Protein AF-A0A483CVW8-F1 (afdb_monomer_lite)

Sequence (101 aa):
MAVIQRFGIVSVARINAAISLVIGLVLSVLWILFTGVTGVARGIDGGAIGSAAMHGAGGLVVIIFVTIVYAVVGFIAGALVALLYNVAAGWFGGIEMDLAD

Organism: NCBI:txid2052832

Secondary structure (DSSP, 8-state):
-EEE----HHHHHHHHHHHHHHHHHHHHHHHHHHHHHHHHH-----THHHHHHHSTHHHHHHHHHHHHHHHHHHHHHHHHHHHHHHHHHHHHT-EEEPPP-

Foldseek 3Di:
DDFDLADDLQVQLQVQLVVQLVVLLVVLVVVLVVLVVVCVVDVDDDPPLSVLCPPVVSSVVSSVVSSNVSSNVSSVVRSVVRVVSNVVCVPPPGDDDDDDD

Radius of gyration: 19.61 Å; chains: 1; bounding box: 43×30×50 Å

pLDDT: mean 82.21, std 16.51, range [45.12, 97.81]

Structure (mmCIF, N/CA/C/O backbone):
data_AF-A0A483CVW8-F1
#
_entry.id   AF-A0A483CVW8-F1
#
loop_
_atom_site.group_PDB
_atom_site.id
_atom_site.type_symbol
_atom_site.label_atom_id
_atom_site.label_alt_id
_atom_site.label_comp_id
_atom_site.label_asym_id
_atom_site.label_entity_id
_atom_site.label_seq_id
_atom_site.pdbx_PDB_ins_code
_atom_site.Cartn_x
_atom_site.Cartn_y
_atom_site.Cartn_z
_atom_site.occupancy
_atom_site.B_iso_or_equiv
_atom_site.auth_seq_id
_atom_site.auth_comp_id
_atom_site.auth_asym_id
_atom_site.auth_atom_id
_atom_site.pdbx_PDB_model_num
ATOM 1 N N . MET A 1 1 ? -3.426 4.102 27.676 1.00 71.19 1 MET A N 1
ATOM 2 C CA . MET A 1 1 ? -4.096 3.019 26.920 1.00 71.19 1 MET A CA 1
ATOM 3 C C . MET A 1 1 ? -5.465 3.444 26.404 1.00 71.19 1 MET A C 1
ATOM 5 O O . MET A 1 1 ? -6.387 3.662 27.184 1.00 71.19 1 MET A O 1
ATOM 9 N N . ALA A 1 2 ? -5.590 3.578 25.088 1.00 83.81 2 ALA A N 1
ATOM 10 C CA . ALA A 1 2 ? -6.845 3.804 24.379 1.00 83.81 2 ALA A CA 1
ATOM 11 C C . ALA A 1 2 ? -7.206 2.547 23.570 1.00 83.81 2 ALA A C 1
ATOM 13 O O . ALA A 1 2 ? -6.334 1.947 22.948 1.00 83.81 2 ALA A O 1
ATOM 14 N N . VAL A 1 3 ? -8.480 2.147 23.547 1.00 87.19 3 VAL A N 1
ATOM 15 C CA . VAL A 1 3 ? -8.944 0.992 22.756 1.00 87.19 3 VAL A CA 1
ATOM 16 C C . VAL A 1 3 ? -9.447 1.474 21.402 1.00 87.19 3 VAL A C 1
ATOM 18 O O . VAL A 1 3 ? -10.406 2.246 21.326 1.00 87.19 3 VAL A O 1
ATOM 21 N N . ILE A 1 4 ? -8.845 0.994 20.315 1.00 88.88 4 ILE A N 1
ATOM 22 C CA . ILE A 1 4 ? -9.286 1.340 18.963 1.00 88.88 4 ILE A CA 1
ATOM 23 C C . ILE A 1 4 ? -10.279 0.296 18.475 1.00 88.88 4 ILE A C 1
ATOM 25 O O . ILE A 1 4 ? -9.918 -0.827 18.136 1.00 88.88 4 ILE A O 1
ATOM 29 N N . GLN A 1 5 ? -11.549 0.684 18.397 1.00 88.69 5 GLN A N 1
ATOM 30 C CA . GLN A 1 5 ? -12.617 -0.189 17.898 1.00 88.69 5 GLN A CA 1
ATOM 31 C C . GLN A 1 5 ? -12.841 -0.068 16.391 1.00 88.69 5 GLN A C 1
ATOM 33 O O . GLN A 1 5 ? -13.398 -0.974 15.776 1.00 88.69 5 GLN A O 1
ATOM 38 N N . ARG A 1 6 ? -12.441 1.055 15.781 1.00 87.19 6 ARG A N 1
ATOM 39 C CA . ARG A 1 6 ? -12.615 1.281 14.345 1.00 87.19 6 ARG A CA 1
ATOM 40 C C . ARG A 1 6 ? -11.438 2.031 13.748 1.00 87.19 6 ARG A C 1
ATOM 42 O O . ARG A 1 6 ? -11.060 3.091 14.237 1.00 87.19 6 ARG A O 1
ATOM 49 N N . PHE A 1 7 ? -10.941 1.524 12.630 1.00 91.69 7 PHE A N 1
ATOM 50 C CA . PHE A 1 7 ? -10.028 2.238 11.755 1.00 91.69 7 PHE A CA 1
ATOM 51 C C . PHE A 1 7 ? -10.774 2.890 10.592 1.00 91.69 7 PHE A C 1
ATOM 53 O O . PHE A 1 7 ? -11.707 2.326 10.006 1.00 91.69 7 PHE A O 1
ATOM 60 N N . GLY A 1 8 ? -10.317 4.084 10.211 1.00 92.31 8 GLY A N 1
ATOM 61 C CA . GLY A 1 8 ? -10.713 4.710 8.957 1.00 92.31 8 GLY A CA 1
ATOM 62 C C . GLY A 1 8 ? -10.143 3.921 7.781 1.00 92.31 8 GLY A C 1
ATOM 63 O O . GLY A 1 8 ? -8.935 3.927 7.563 1.00 92.31 8 GLY A O 1
ATOM 64 N N . ILE A 1 9 ? -11.013 3.281 6.997 1.00 94.75 9 ILE A N 1
ATOM 65 C CA . ILE A 1 9 ? -10.629 2.384 5.890 1.00 94.75 9 ILE A CA 1
ATOM 66 C C . ILE A 1 9 ? -9.678 3.082 4.913 1.00 94.75 9 ILE A C 1
ATOM 68 O O . ILE A 1 9 ? -8.623 2.556 4.577 1.00 94.75 9 ILE A O 1
ATOM 72 N N . VAL A 1 10 ? -10.016 4.310 4.510 1.00 93.88 10 VAL A N 1
ATOM 73 C CA . VAL A 1 10 ? -9.203 5.106 3.577 1.00 93.88 10 VAL A CA 1
ATOM 74 C C . VAL A 1 10 ? -7.868 5.526 4.200 1.00 93.88 10 VAL A C 1
ATOM 76 O O . VAL A 1 10 ? -6.870 5.611 3.491 1.00 93.88 10 VAL A O 1
ATOM 79 N N . SER A 1 11 ? -7.825 5.773 5.512 1.00 94.81 11 SER A N 1
ATOM 80 C CA . SER A 1 11 ? -6.588 6.141 6.213 1.00 94.81 11 SER A CA 1
ATOM 81 C C . SER A 1 11 ? -5.594 4.977 6.204 1.00 94.81 11 SER A C 1
ATOM 83 O O . SER A 1 11 ? -4.468 5.141 5.733 1.00 94.81 11 SER A O 1
ATOM 85 N N . VAL A 1 12 ? -6.046 3.780 6.594 1.00 95.31 12 VAL A N 1
ATOM 86 C CA . VAL A 1 12 ? -5.223 2.559 6.560 1.00 95.31 12 VAL A CA 1
ATOM 87 C C . VAL A 1 12 ? -4.811 2.217 5.129 1.00 95.31 12 VAL A C 1
ATOM 89 O O . VAL A 1 12 ? -3.643 1.928 4.881 1.00 95.31 12 VAL A O 1
ATOM 92 N N . ALA A 1 13 ? -5.734 2.313 4.169 1.00 96.12 13 ALA A N 1
ATOM 93 C CA . ALA A 1 13 ? -5.449 2.046 2.763 1.00 96.12 13 ALA A CA 1
ATOM 94 C C . ALA A 1 13 ? -4.353 2.963 2.200 1.00 96.12 13 ALA A C 1
ATOM 96 O O . ALA A 1 13 ? -3.449 2.485 1.521 1.00 96.12 13 ALA A O 1
ATOM 97 N N . ARG A 1 14 ? -4.381 4.269 2.510 1.00 96.12 14 ARG A N 1
ATOM 98 C CA . ARG A 1 14 ? -3.349 5.226 2.067 1.00 96.12 14 ARG A CA 1
ATOM 99 C C . ARG A 1 14 ? -1.979 4.920 2.662 1.00 96.12 14 ARG A C 1
ATOM 101 O O . ARG A 1 14 ? -0.996 4.935 1.927 1.00 96.12 14 ARG A O 1
ATOM 108 N N . ILE A 1 15 ? -1.916 4.625 3.962 1.00 96.88 15 ILE A N 1
ATOM 109 C CA . ILE A 1 15 ? -0.656 4.253 4.621 1.00 96.88 15 ILE A CA 1
ATOM 110 C C . ILE A 1 15 ? -0.112 2.961 4.008 1.00 96.88 15 ILE A C 1
ATOM 112 O O . ILE A 1 15 ? 1.050 2.913 3.608 1.00 96.88 15 ILE A O 1
ATOM 116 N N . ASN A 1 16 ? -0.955 1.938 3.852 1.00 96.19 16 ASN A N 1
ATOM 117 C CA . ASN A 1 16 ? -0.519 0.664 3.291 1.00 96.19 16 ASN A CA 1
ATOM 118 C C . ASN A 1 16 ? -0.102 0.785 1.818 1.00 96.19 16 ASN A C 1
ATOM 120 O O . ASN A 1 16 ? 0.853 0.137 1.400 1.00 96.19 16 ASN A O 1
ATOM 124 N N . ALA A 1 17 ? -0.766 1.643 1.038 1.00 95.88 17 ALA A N 1
ATOM 125 C CA . ALA A 1 17 ? -0.364 1.962 -0.329 1.00 95.88 17 ALA A CA 1
ATOM 126 C C . ALA A 1 17 ? 1.015 2.626 -0.378 1.00 95.88 17 ALA A C 1
ATOM 128 O O . ALA A 1 17 ? 1.840 2.239 -1.200 1.00 95.88 17 ALA A O 1
ATOM 129 N N . ALA A 1 18 ? 1.289 3.584 0.514 1.00 96.75 18 ALA A N 1
ATOM 130 C CA . ALA A 1 18 ? 2.586 4.254 0.591 1.00 96.75 18 ALA A CA 1
ATOM 131 C C . ALA A 1 18 ? 3.708 3.277 0.976 1.00 96.75 18 ALA A C 1
ATOM 133 O O . ALA A 1 18 ? 4.752 3.251 0.326 1.00 96.75 18 ALA A O 1
ATOM 134 N N . ILE A 1 19 ? 3.471 2.420 1.974 1.00 96.62 19 ILE A N 1
ATOM 135 C CA . ILE A 1 19 ? 4.414 1.361 2.365 1.00 96.62 19 ILE A CA 1
ATOM 136 C C . ILE A 1 19 ? 4.645 0.399 1.191 1.00 96.62 19 ILE A C 1
ATOM 138 O O . ILE A 1 19 ? 5.787 0.118 0.828 1.00 96.62 19 ILE A O 1
ATOM 142 N N . SER A 1 20 ? 3.568 -0.064 0.554 1.00 95.19 20 SER A N 1
ATOM 143 C CA . SER A 1 20 ? 3.642 -1.011 -0.565 1.00 95.19 20 SER A CA 1
ATOM 144 C C . SER A 1 20 ? 4.301 -0.411 -1.803 1.00 95.19 20 SER A C 1
ATOM 146 O O . SER A 1 20 ? 4.952 -1.139 -2.543 1.00 95.19 20 SER A O 1
ATOM 148 N N . LEU A 1 21 ? 4.190 0.902 -2.018 1.00 96.31 21 LEU A N 1
ATOM 149 C CA . LEU A 1 21 ? 4.898 1.623 -3.075 1.00 96.31 21 LEU A CA 1
ATOM 150 C C . LEU A 1 21 ? 6.410 1.575 -2.849 1.00 96.31 21 LEU A C 1
ATOM 152 O O . LEU A 1 21 ? 7.156 1.247 -3.768 1.00 96.31 21 LEU A O 1
ATOM 156 N N . VAL A 1 22 ? 6.866 1.858 -1.625 1.00 96.81 22 VAL A N 1
ATOM 157 C CA . VAL A 1 22 ? 8.295 1.789 -1.280 1.00 96.81 22 VAL A CA 1
ATOM 158 C C . VAL A 1 22 ? 8.807 0.357 -1.421 1.00 96.81 22 VAL A C 1
ATOM 160 O O . VAL A 1 22 ? 9.847 0.137 -2.038 1.00 96.81 22 VAL A O 1
ATOM 163 N N . ILE A 1 23 ? 8.052 -0.626 -0.922 1.00 93.38 23 ILE A N 1
ATOM 164 C CA . ILE A 1 23 ? 8.391 -2.046 -1.078 1.00 93.38 23 ILE A CA 1
ATOM 165 C C . ILE A 1 23 ? 8.445 -2.428 -2.562 1.00 93.38 23 ILE A C 1
ATOM 167 O O . ILE A 1 23 ? 9.417 -3.037 -2.998 1.00 93.38 23 ILE A O 1
ATOM 171 N N . GLY A 1 24 ? 7.441 -2.043 -3.351 1.00 91.19 24 GLY A N 1
ATOM 172 C CA . GLY A 1 24 ? 7.371 -2.318 -4.785 1.00 91.19 24 GLY A CA 1
ATOM 173 C C . GLY A 1 24 ? 8.558 -1.735 -5.549 1.00 91.19 24 GLY A C 1
ATOM 174 O O . GLY A 1 24 ? 9.133 -2.424 -6.392 1.00 91.19 24 GLY A O 1
ATOM 175 N N . LEU A 1 25 ? 8.987 -0.517 -5.203 1.00 93.81 25 LEU A N 1
ATOM 176 C CA . LEU A 1 25 ? 10.178 0.106 -5.778 1.00 93.81 25 LEU A CA 1
ATOM 177 C C . LEU A 1 25 ? 11.444 -0.683 -5.433 1.00 93.81 25 LEU A C 1
ATOM 179 O O . LEU A 1 25 ? 12.215 -1.028 -6.329 1.00 93.81 25 LEU A O 1
ATOM 183 N N . VAL A 1 26 ? 11.641 -1.008 -4.152 1.00 93.56 26 VAL A N 1
ATOM 184 C CA . VAL A 1 26 ? 12.806 -1.777 -3.685 1.00 93.56 26 VAL A CA 1
ATOM 185 C C . VAL A 1 26 ? 12.863 -3.139 -4.377 1.00 93.56 26 VAL A C 1
ATOM 187 O O . VAL A 1 26 ? 13.902 -3.501 -4.927 1.00 93.56 26 VAL A O 1
ATOM 190 N N . LEU A 1 27 ? 11.748 -3.872 -4.414 1.00 88.38 27 LEU A N 1
ATOM 191 C CA . LEU A 1 27 ? 11.671 -5.182 -5.061 1.00 88.38 27 LEU A CA 1
ATOM 192 C C . LEU A 1 27 ? 11.927 -5.100 -6.569 1.00 88.38 27 LEU A C 1
ATOM 194 O O . LEU A 1 27 ? 12.653 -5.937 -7.100 1.00 88.38 27 LEU A O 1
ATOM 198 N N . SER A 1 28 ? 11.388 -4.089 -7.252 1.00 86.50 28 SER A N 1
ATOM 199 C CA . SER A 1 28 ? 11.587 -3.905 -8.697 1.00 86.50 28 SER A CA 1
ATOM 200 C C . SER A 1 28 ? 13.047 -3.600 -9.039 1.00 86.50 28 SER A C 1
ATOM 202 O O . SER A 1 28 ? 13.593 -4.159 -9.991 1.00 86.50 28 SER A O 1
ATOM 204 N N . VAL A 1 29 ? 13.700 -2.746 -8.244 1.00 88.25 29 VAL A N 1
ATOM 205 C CA . VAL A 1 29 ? 15.124 -2.424 -8.412 1.00 88.25 29 VAL A CA 1
ATOM 206 C C . VAL A 1 29 ? 15.986 -3.654 -8.143 1.00 88.25 29 VAL A C 1
ATOM 208 O O . VAL A 1 29 ? 16.835 -3.990 -8.967 1.00 88.25 29 VAL A O 1
ATOM 211 N N . LEU A 1 30 ? 15.747 -4.364 -7.036 1.00 86.88 30 LEU A N 1
ATOM 212 C CA . LEU A 1 30 ? 16.473 -5.595 -6.721 1.00 86.88 30 LEU A CA 1
ATOM 213 C C . LEU A 1 30 ? 16.298 -6.640 -7.823 1.00 86.88 30 LEU A C 1
ATOM 215 O O . LEU A 1 30 ? 17.283 -7.235 -8.255 1.00 86.88 30 LEU A O 1
ATOM 219 N N . TRP A 1 31 ? 15.074 -6.832 -8.317 1.00 80.44 31 TRP A N 1
ATOM 220 C CA . TRP A 1 31 ? 14.792 -7.780 -9.388 1.00 80.44 31 TRP A CA 1
ATOM 221 C C . TRP A 1 31 ? 15.614 -7.475 -10.642 1.00 80.44 31 TRP A C 1
ATOM 223 O O . TRP A 1 31 ? 16.308 -8.368 -11.119 1.00 80.44 31 TRP A O 1
ATOM 233 N N . ILE A 1 32 ? 15.644 -6.219 -11.107 1.00 79.25 32 ILE A N 1
ATOM 234 C CA . ILE A 1 32 ? 16.458 -5.824 -12.270 1.00 79.25 32 ILE A CA 1
ATOM 235 C C . ILE A 1 32 ? 17.954 -6.017 -12.025 1.00 79.25 32 ILE A C 1
ATOM 237 O O . ILE A 1 32 ? 18.662 -6.465 -12.926 1.00 79.25 32 ILE A O 1
ATOM 241 N N . LEU A 1 33 ? 18.450 -5.713 -10.824 1.00 79.75 33 LEU A N 1
ATOM 242 C CA . LEU A 1 33 ? 19.856 -5.943 -10.484 1.00 79.75 33 LEU A CA 1
ATOM 243 C C . LEU A 1 33 ? 20.205 -7.437 -10.562 1.00 79.75 33 LEU A C 1
ATOM 245 O O . LEU A 1 33 ? 21.212 -7.804 -11.167 1.00 79.75 33 LEU A O 1
ATOM 249 N N . PHE A 1 34 ? 19.353 -8.313 -10.026 1.00 75.19 34 PHE A N 1
ATOM 250 C CA . PHE A 1 34 ? 19.575 -9.760 -10.076 1.00 75.19 34 PHE A CA 1
ATOM 251 C C . PHE A 1 34 ? 19.402 -10.342 -11.484 1.00 75.19 34 PHE A C 1
ATOM 253 O O . PHE A 1 34 ? 20.216 -11.173 -11.896 1.00 75.19 34 PHE A O 1
ATOM 260 N N . THR A 1 35 ? 18.396 -9.918 -12.252 1.00 70.69 35 THR A N 1
ATOM 261 C CA . THR A 1 35 ? 18.203 -10.387 -13.635 1.00 70.69 35 THR A CA 1
ATOM 262 C C . THR A 1 35 ? 19.250 -9.825 -14.589 1.00 70.69 35 THR A C 1
ATOM 264 O O . THR A 1 35 ? 19.657 -10.519 -15.512 1.00 70.69 35 THR A O 1
ATOM 267 N N . GLY A 1 36 ? 19.740 -8.606 -14.359 1.00 65.31 36 GLY A N 1
ATOM 268 C CA . GLY A 1 36 ? 20.844 -8.019 -15.120 1.00 65.31 36 GLY A CA 1
ATOM 269 C C . GLY A 1 36 ? 22.158 -8.773 -14.912 1.00 65.31 36 GLY A C 1
ATOM 2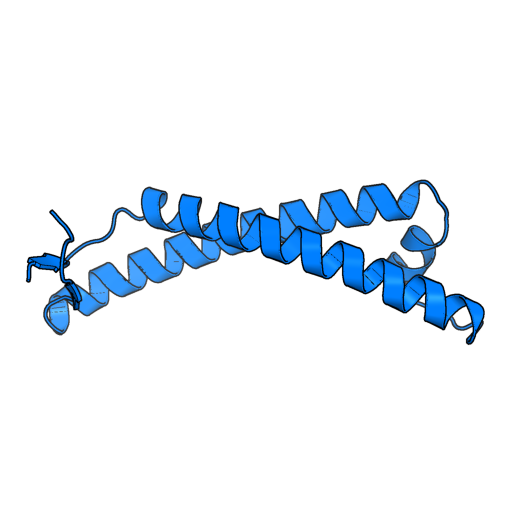70 O O . GLY A 1 36 ? 22.877 -9.032 -15.871 1.00 65.31 36 GLY A O 1
ATOM 271 N N . VAL A 1 37 ? 22.445 -9.206 -13.680 1.00 59.06 37 VAL A N 1
ATOM 272 C CA . VAL A 1 37 ? 23.649 -9.998 -13.363 1.00 59.06 37 VAL A CA 1
ATOM 273 C C . VAL A 1 37 ? 23.526 -11.450 -13.849 1.00 59.06 37 VAL A C 1
ATOM 275 O O . VAL A 1 37 ? 24.491 -12.017 -14.357 1.00 59.06 37 VAL A O 1
ATOM 278 N N . THR A 1 38 ? 22.345 -12.065 -13.740 1.00 56.06 38 THR A N 1
ATOM 279 C CA . THR A 1 38 ? 22.129 -13.469 -14.147 1.00 5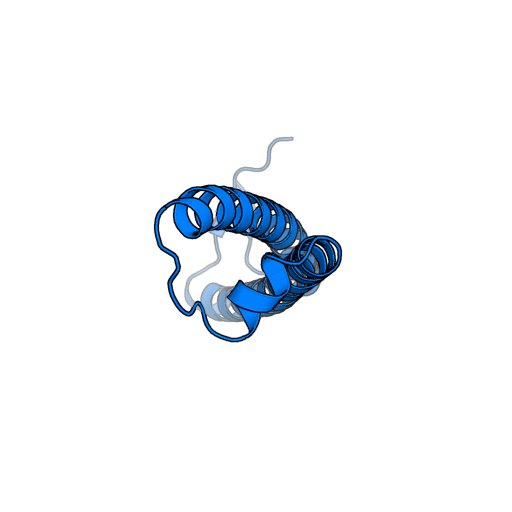6.06 38 THR A CA 1
ATOM 280 C C . THR A 1 38 ? 21.876 -13.646 -15.645 1.00 56.06 38 THR A C 1
ATOM 282 O O . THR A 1 38 ? 22.322 -14.645 -16.207 1.00 56.06 38 THR A O 1
ATOM 285 N N . GLY A 1 39 ? 21.254 -12.673 -16.318 1.00 54.44 39 GLY A N 1
ATOM 286 C CA . GLY A 1 39 ? 21.035 -12.668 -17.771 1.00 54.44 39 GLY A CA 1
ATOM 287 C C . GLY A 1 39 ? 22.324 -12.524 -18.587 1.00 54.44 39 GLY A C 1
ATOM 288 O O . GLY A 1 39 ? 22.394 -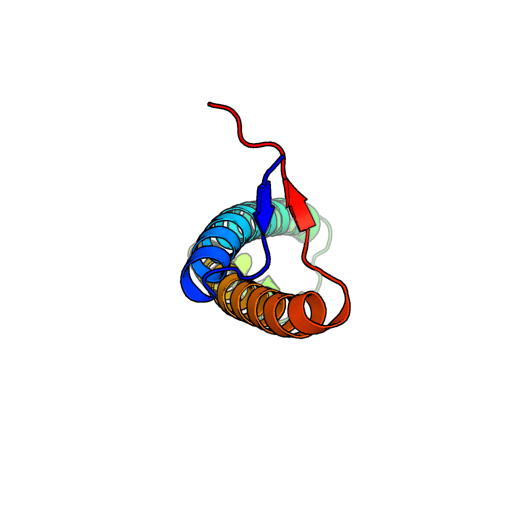13.006 -19.712 1.00 54.44 39 GLY A O 1
ATOM 289 N N . VAL A 1 40 ? 23.383 -11.953 -18.001 1.00 50.28 40 VAL A N 1
ATOM 290 C CA . VAL A 1 40 ? 24.741 -11.967 -18.583 1.00 50.28 40 VAL A CA 1
ATOM 291 C C . VAL A 1 40 ? 25.398 -13.352 -18.452 1.00 50.28 40 VAL A C 1
ATOM 293 O O . VAL A 1 40 ? 26.208 -13.733 -19.292 1.00 50.28 40 VAL A O 1
ATOM 296 N N . ALA A 1 41 ? 25.036 -14.136 -17.429 1.00 45.12 41 ALA A N 1
ATOM 297 C CA . ALA A 1 41 ? 25.628 -15.448 -17.138 1.00 45.12 41 ALA A CA 1
ATOM 298 C C . ALA A 1 41 ? 24.860 -16.642 -17.744 1.00 45.12 41 ALA A C 1
ATOM 300 O O . ALA A 1 41 ? 25.394 -17.750 -17.835 1.00 45.12 41 ALA A O 1
ATOM 301 N N . ARG A 1 42 ? 23.596 -16.452 -18.127 1.00 45.75 42 ARG A N 1
ATOM 302 C CA . ARG A 1 42 ? 22.711 -17.475 -18.692 1.00 45.75 42 ARG A CA 1
ATOM 303 C C . ARG A 1 42 ? 21.970 -16.831 -19.861 1.00 45.75 42 ARG A C 1
ATOM 305 O O . ARG A 1 42 ? 21.017 -16.095 -19.640 1.00 45.75 42 ARG A O 1
ATOM 312 N N . GLY A 1 43 ? 22.397 -17.110 -21.092 1.00 50.34 43 GLY A N 1
ATOM 313 C CA . GLY A 1 43 ? 21.663 -16.737 -22.308 1.00 50.34 43 GLY A CA 1
ATOM 314 C C . GLY A 1 43 ? 20.360 -17.529 -22.434 1.00 50.34 43 GLY A C 1
ATOM 315 O O . GLY A 1 43 ? 20.255 -18.391 -23.297 1.00 50.34 43 GLY A O 1
ATOM 316 N N . ILE A 1 44 ? 19.414 -17.312 -21.518 1.00 50.25 44 ILE A N 1
ATOM 317 C CA . ILE A 1 44 ? 18.190 -18.101 -21.384 1.00 50.25 44 ILE A CA 1
ATOM 318 C C . ILE A 1 44 ? 16.978 -17.174 -21.424 1.00 50.25 44 ILE A C 1
ATOM 320 O O . ILE A 1 44 ? 16.798 -16.335 -20.543 1.00 50.25 44 ILE A O 1
ATOM 324 N N . ASP A 1 45 ? 16.167 -17.396 -22.457 1.00 52.62 45 ASP A N 1
ATOM 325 C CA . ASP A 1 45 ? 14.707 -17.284 -22.573 1.00 52.62 45 ASP A CA 1
ATOM 326 C C . ASP A 1 45 ? 13.928 -16.941 -21.286 1.00 52.62 45 ASP A C 1
ATOM 328 O O . ASP A 1 45 ? 13.159 -17.738 -20.745 1.00 52.62 45 ASP A O 1
ATOM 332 N N . GLY A 1 46 ? 14.085 -15.715 -20.790 1.00 45.78 46 GLY A N 1
ATOM 333 C CA . GLY A 1 46 ? 13.206 -15.136 -19.781 1.00 45.78 46 GLY A CA 1
ATOM 334 C C . GLY A 1 46 ? 11.974 -14.564 -20.472 1.00 45.78 46 GLY A C 1
ATOM 335 O O . GLY A 1 46 ? 12.109 -13.628 -21.258 1.00 45.78 46 GLY A O 1
ATOM 336 N N . GLY A 1 47 ? 10.790 -15.132 -20.201 1.00 55.66 47 GLY A N 1
ATOM 337 C CA . GLY A 1 47 ? 9.511 -14.764 -20.830 1.00 55.66 47 GLY A CA 1
ATOM 338 C C . GLY A 1 47 ? 9.235 -13.254 -20.879 1.00 55.66 47 GLY A C 1
ATOM 339 O O . GLY A 1 47 ? 9.883 -12.492 -20.179 1.00 55.66 47 GLY A O 1
ATOM 340 N N . ALA A 1 48 ? 8.258 -12.827 -21.687 1.00 53.91 48 ALA A N 1
ATOM 341 C CA . ALA A 1 48 ? 8.044 -11.456 -22.197 1.00 53.91 48 ALA A CA 1
ATOM 342 C C . ALA A 1 48 ? 8.370 -10.252 -21.273 1.00 53.91 48 ALA A C 1
ATOM 344 O O . ALA A 1 48 ? 8.764 -9.199 -21.765 1.00 53.91 48 ALA A O 1
ATOM 345 N N . ILE A 1 49 ? 8.237 -10.383 -19.950 1.00 52.34 49 ILE A N 1
ATOM 346 C CA . ILE A 1 49 ? 8.602 -9.349 -18.966 1.00 52.34 49 ILE A CA 1
ATOM 347 C C . ILE A 1 49 ? 10.130 -9.267 -18.749 1.00 52.34 49 ILE A C 1
ATOM 349 O O . ILE A 1 49 ? 10.682 -8.173 -18.642 1.00 52.34 49 ILE A O 1
ATOM 353 N N . GLY A 1 50 ? 10.832 -10.402 -18.737 1.00 52.62 50 GLY A N 1
ATOM 354 C CA . GLY A 1 50 ? 12.294 -10.486 -18.654 1.00 52.62 50 GLY A CA 1
ATOM 355 C C . GLY A 1 50 ? 12.996 -9.951 -19.905 1.00 52.62 50 GLY A C 1
ATOM 356 O O . GLY A 1 50 ? 13.967 -9.206 -19.783 1.00 52.62 50 GLY A O 1
ATOM 357 N N . SER A 1 51 ? 12.469 -10.237 -21.103 1.00 54.97 51 SER A N 1
ATOM 358 C CA . SER A 1 51 ? 13.043 -9.717 -22.356 1.00 54.97 51 SER A CA 1
ATOM 359 C C . SER A 1 51 ? 12.807 -8.210 -22.547 1.00 54.97 51 SER A C 1
ATOM 361 O O . SER A 1 51 ? 13.673 -7.510 -23.077 1.00 54.97 51 SER A O 1
ATOM 363 N N . ALA A 1 52 ? 11.676 -7.675 -22.070 1.00 54.47 52 ALA A N 1
ATOM 364 C CA . ALA A 1 52 ? 11.397 -6.238 -22.087 1.00 54.47 52 ALA A CA 1
ATOM 365 C C . ALA A 1 52 ? 12.299 -5.458 -21.114 1.00 54.47 52 ALA A C 1
ATOM 367 O O . ALA A 1 52 ? 12.749 -4.359 -21.439 1.00 54.47 52 ALA A O 1
ATOM 368 N N . ALA A 1 53 ? 12.619 -6.032 -19.950 1.00 54.41 53 ALA A N 1
ATOM 369 C CA . ALA A 1 53 ? 13.489 -5.398 -18.961 1.00 54.41 53 ALA A CA 1
ATOM 370 C C . ALA A 1 53 ? 14.957 -5.271 -19.421 1.00 54.41 53 ALA A C 1
ATOM 372 O O . ALA A 1 53 ? 15.633 -4.325 -19.020 1.00 54.41 53 ALA A O 1
ATOM 373 N N . MET A 1 54 ? 15.445 -6.172 -20.287 1.00 56.03 54 MET A N 1
ATOM 374 C CA . MET A 1 54 ? 16.834 -6.151 -20.781 1.00 56.03 54 MET A CA 1
ATOM 375 C C . MET A 1 54 ? 17.117 -5.062 -21.829 1.00 56.03 54 MET A C 1
ATOM 377 O O . MET A 1 54 ? 18.265 -4.650 -21.990 1.00 56.03 54 MET A O 1
ATOM 381 N N . HIS A 1 55 ? 16.100 -4.544 -22.519 1.00 56.56 55 HIS A N 1
ATOM 382 C CA . HIS A 1 55 ? 16.277 -3.493 -23.522 1.00 56.56 55 HIS A CA 1
ATOM 383 C C . HIS A 1 55 ? 16.132 -2.104 -22.889 1.00 56.56 55 HIS A C 1
ATOM 385 O O . HIS A 1 55 ? 15.087 -1.488 -23.042 1.00 56.56 55 HIS A O 1
ATOM 391 N N . GLY A 1 56 ? 17.155 -1.619 -22.172 1.00 58.16 56 GLY A N 1
ATOM 392 C CA . GLY A 1 56 ? 17.390 -0.221 -21.738 1.00 58.16 56 GLY A CA 1
ATOM 393 C C . GLY A 1 56 ? 16.179 0.653 -21.349 1.00 58.16 56 GLY A C 1
ATOM 394 O O . GLY A 1 56 ? 15.988 0.974 -20.181 1.00 58.16 56 GLY A O 1
ATOM 395 N N . ALA A 1 57 ? 15.362 1.061 -22.324 1.00 60.12 57 ALA A N 1
ATOM 396 C CA . ALA A 1 57 ? 14.119 1.809 -22.123 1.00 60.12 57 ALA A CA 1
ATOM 397 C C . ALA A 1 57 ? 12.977 0.987 -21.479 1.00 60.12 57 ALA A C 1
ATOM 399 O O . ALA A 1 57 ? 12.145 1.551 -20.771 1.00 60.12 57 ALA A O 1
ATOM 400 N N . GLY A 1 58 ? 12.928 -0.334 -21.677 1.00 69.94 58 GLY A N 1
ATOM 401 C CA . GLY A 1 58 ? 11.875 -1.200 -21.135 1.00 69.94 58 GLY A CA 1
ATOM 402 C C . GLY A 1 58 ? 12.011 -1.488 -19.636 1.00 69.94 58 GLY A C 1
ATOM 403 O O . GLY A 1 58 ? 11.002 -1.594 -18.945 1.00 69.94 58 GLY A O 1
ATOM 404 N N . GLY A 1 59 ? 13.234 -1.514 -19.094 1.00 76.69 59 GLY A N 1
ATOM 405 C CA . GLY A 1 59 ? 13.472 -1.750 -17.663 1.00 76.69 59 GLY A CA 1
ATOM 406 C C . GLY A 1 59 ? 12.878 -0.665 -16.760 1.00 76.69 59 GLY A C 1
ATOM 407 O O . GLY A 1 59 ? 12.220 -0.975 -15.769 1.00 76.69 59 GLY A O 1
ATOM 408 N N . LEU A 1 60 ? 13.030 0.610 -17.134 1.00 81.94 60 LEU A N 1
ATOM 409 C CA . LEU A 1 60 ? 12.447 1.723 -16.375 1.00 81.94 60 LEU A CA 1
ATOM 410 C C . LEU A 1 60 ? 10.912 1.683 -16.394 1.00 81.94 60 LEU A C 1
ATOM 412 O O . LEU A 1 60 ? 10.277 1.883 -15.359 1.00 81.94 60 LEU A O 1
ATOM 416 N N . VAL A 1 61 ? 10.317 1.384 -17.553 1.00 84.62 61 VAL A N 1
ATOM 417 C CA . VAL A 1 61 ? 8.859 1.241 -17.691 1.00 84.62 61 VAL A CA 1
ATOM 418 C C . VAL A 1 61 ? 8.344 0.106 -16.806 1.00 84.62 61 VAL A C 1
ATOM 420 O O . VAL A 1 61 ? 7.340 0.284 -16.117 1.00 84.62 61 VAL A O 1
ATOM 423 N N . VAL A 1 62 ? 9.054 -1.025 -16.760 1.00 82.69 62 VAL A N 1
ATOM 424 C CA . VAL A 1 62 ? 8.704 -2.158 -15.892 1.00 82.69 62 VAL A CA 1
ATOM 425 C C . VAL A 1 62 ? 8.805 -1.779 -14.413 1.00 82.69 62 VAL A C 1
ATOM 427 O O . VAL A 1 62 ? 7.871 -2.078 -13.672 1.00 82.69 62 VAL A O 1
ATOM 430 N N . ILE A 1 63 ? 9.857 -1.071 -13.977 1.00 87.62 63 ILE A N 1
ATOM 431 C CA . ILE A 1 63 ? 9.967 -0.599 -12.581 1.00 87.62 63 ILE A CA 1
ATOM 432 C C . ILE A 1 63 ? 8.759 0.255 -12.209 1.00 87.62 63 ILE A C 1
ATOM 434 O O . ILE A 1 63 ? 8.117 0.004 -11.189 1.00 87.62 63 ILE A O 1
ATOM 438 N N . ILE A 1 64 ? 8.451 1.263 -13.028 1.00 90.75 64 ILE A N 1
ATOM 439 C CA . ILE A 1 64 ? 7.353 2.193 -12.755 1.00 90.75 64 ILE A CA 1
ATOM 440 C C . ILE A 1 64 ? 6.030 1.428 -12.707 1.00 90.75 64 ILE A C 1
ATOM 442 O O . ILE A 1 64 ? 5.262 1.583 -11.759 1.00 90.75 64 ILE A O 1
ATOM 446 N N . PHE A 1 65 ? 5.787 0.558 -13.687 1.00 89.62 65 PHE A N 1
ATOM 447 C CA . PHE A 1 65 ? 4.565 -0.231 -13.762 1.00 89.62 65 PHE A CA 1
ATOM 448 C C . PHE A 1 65 ? 4.394 -1.150 -12.545 1.00 89.62 65 PHE A C 1
ATOM 450 O O . PHE A 1 65 ? 3.371 -1.076 -11.866 1.00 89.62 65 PHE A O 1
ATOM 457 N N . VAL A 1 66 ? 5.401 -1.969 -12.221 1.00 88.38 66 VAL A N 1
ATOM 458 C CA . VAL A 1 66 ? 5.349 -2.907 -11.085 1.00 88.38 66 VAL A CA 1
ATOM 459 C C . VAL A 1 66 ? 5.189 -2.158 -9.763 1.00 88.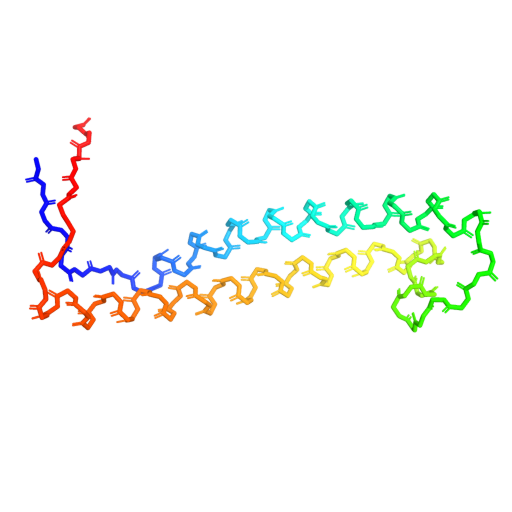38 66 VAL A C 1
ATOM 461 O O . VAL A 1 66 ? 4.369 -2.552 -8.934 1.00 88.38 66 VAL A O 1
ATOM 464 N N . THR A 1 67 ? 5.900 -1.044 -9.583 1.00 93.00 67 THR A N 1
ATOM 465 C CA . THR A 1 67 ? 5.803 -0.205 -8.378 1.00 93.00 67 THR A CA 1
ATOM 466 C C . THR A 1 67 ? 4.391 0.353 -8.193 1.00 93.00 67 THR A C 1
ATOM 468 O O . THR A 1 67 ? 3.832 0.277 -7.097 1.00 93.00 67 THR A O 1
ATOM 471 N N . ILE A 1 68 ? 3.781 0.873 -9.264 1.00 95.19 68 ILE A N 1
ATOM 472 C CA . ILE A 1 68 ? 2.409 1.397 -9.224 1.00 95.19 68 ILE A CA 1
ATOM 473 C C . ILE A 1 68 ? 1.414 0.274 -8.921 1.00 95.19 68 ILE A C 1
ATOM 475 O O . ILE A 1 68 ? 0.538 0.449 -8.074 1.00 95.19 68 ILE A O 1
ATOM 479 N N . VAL A 1 69 ? 1.558 -0.889 -9.561 1.00 94.12 69 VAL A N 1
ATOM 480 C CA . VAL A 1 69 ? 0.698 -2.051 -9.295 1.00 94.12 69 VAL A CA 1
ATOM 481 C C . VAL A 1 69 ? 0.793 -2.466 -7.826 1.00 94.12 69 VAL A C 1
ATOM 483 O O . VAL A 1 69 ? -0.239 -2.652 -7.185 1.00 94.12 69 VAL A O 1
ATOM 486 N N . TYR A 1 70 ? 2.000 -2.528 -7.259 1.00 92.69 70 TYR A N 1
ATOM 487 C CA . TYR A 1 70 ? 2.201 -2.821 -5.838 1.00 92.69 70 TYR A CA 1
ATOM 488 C C . TYR A 1 70 ? 1.520 -1.798 -4.924 1.00 92.69 70 TYR A C 1
ATOM 490 O O . TYR A 1 70 ? 0.887 -2.183 -3.941 1.00 92.69 70 TYR A O 1
ATOM 498 N N . ALA A 1 71 ? 1.592 -0.508 -5.254 1.00 96.25 71 ALA A N 1
ATOM 499 C CA . ALA A 1 71 ? 0.911 0.538 -4.496 1.00 96.25 71 ALA A CA 1
ATOM 500 C C . ALA A 1 71 ? -0.620 0.373 -4.529 1.00 96.25 71 ALA A C 1
ATOM 502 O O . ALA A 1 71 ? -1.276 0.488 -3.493 1.00 96.25 71 ALA A O 1
ATOM 503 N N . VAL A 1 72 ? -1.192 0.060 -5.698 1.00 97.38 72 VAL A N 1
ATOM 504 C CA . VAL A 1 72 ? -2.640 -0.158 -5.872 1.00 97.38 72 VAL A CA 1
ATOM 505 C C . VAL A 1 72 ? -3.102 -1.415 -5.138 1.00 97.38 72 VAL A C 1
ATOM 507 O O . VAL A 1 72 ? -4.094 -1.376 -4.409 1.00 97.38 72 VAL A O 1
ATOM 510 N N . VAL A 1 73 ? -2.373 -2.522 -5.277 1.00 96.19 73 VAL A N 1
ATOM 511 C CA . VAL A 1 73 ? -2.669 -3.765 -4.551 1.00 96.19 73 VAL A CA 1
ATOM 512 C C . VAL A 1 73 ? -2.556 -3.535 -3.045 1.00 96.19 73 VAL A C 1
ATOM 514 O O . VAL A 1 73 ? -3.449 -3.933 -2.300 1.00 96.19 73 VAL A O 1
ATOM 517 N N . GLY A 1 74 ? -1.524 -2.818 -2.598 1.00 96.06 74 GLY A N 1
ATOM 518 C CA . GLY A 1 74 ? -1.357 -2.402 -1.209 1.00 96.06 74 GLY A CA 1
ATOM 519 C C . GLY A 1 74 ? -2.520 -1.556 -0.698 1.00 96.06 74 GLY A C 1
ATOM 520 O O . GLY A 1 74 ? -3.024 -1.798 0.399 1.00 96.06 74 GLY A O 1
ATOM 521 N N . PHE A 1 75 ? -3.011 -0.611 -1.500 1.00 97.44 75 PHE A N 1
ATOM 522 C CA . PHE A 1 75 ? -4.190 0.182 -1.159 1.00 97.44 75 PHE A CA 1
ATOM 523 C C . PHE A 1 75 ? -5.416 -0.706 -0.917 1.00 97.44 75 PHE A C 1
ATOM 525 O O . PHE A 1 75 ? -6.067 -0.600 0.124 1.00 97.44 75 PHE A O 1
ATOM 532 N N . ILE A 1 76 ? -5.707 -1.612 -1.855 1.00 97.81 76 ILE A N 1
ATOM 533 C CA . ILE A 1 76 ? -6.867 -2.511 -1.787 1.00 97.81 76 ILE A CA 1
ATOM 534 C C . ILE A 1 76 ? -6.737 -3.464 -0.596 1.00 97.81 76 ILE A C 1
ATOM 536 O O . ILE A 1 76 ? -7.681 -3.609 0.180 1.00 97.81 76 ILE A O 1
ATOM 540 N N . ALA A 1 77 ? -5.563 -4.068 -0.408 1.00 96.81 77 ALA A N 1
ATOM 541 C CA . ALA A 1 77 ? -5.288 -4.953 0.718 1.00 96.81 77 ALA A CA 1
ATOM 542 C C . ALA A 1 77 ? -5.430 -4.217 2.058 1.00 96.81 77 ALA A C 1
ATOM 544 O O . ALA A 1 77 ? -6.066 -4.729 2.975 1.00 96.81 77 ALA A O 1
ATOM 545 N N . GLY A 1 78 ? -4.915 -2.989 2.161 1.00 96.31 78 GLY A N 1
ATOM 546 C CA . GLY A 1 78 ? -5.035 -2.171 3.369 1.00 96.31 78 GLY A CA 1
ATOM 547 C C . GLY A 1 78 ? -6.487 -1.806 3.681 1.00 96.31 78 GLY A C 1
ATOM 548 O O . GLY A 1 78 ? -6.919 -1.911 4.829 1.00 96.31 78 GLY A O 1
ATOM 549 N N . ALA A 1 79 ? -7.267 -1.444 2.657 1.00 96.50 79 ALA A N 1
ATOM 550 C CA . ALA A 1 79 ? -8.699 -1.193 2.801 1.00 96.50 79 ALA A CA 1
ATOM 551 C C . ALA A 1 79 ? -9.450 -2.448 3.273 1.00 96.50 79 ALA A C 1
ATOM 553 O O . ALA A 1 79 ? -10.276 -2.371 4.185 1.00 96.50 79 ALA A O 1
ATOM 554 N N . LEU A 1 80 ? -9.139 -3.605 2.682 1.00 97.38 80 LEU A N 1
ATOM 555 C CA . LEU A 1 80 ? -9.747 -4.885 3.032 1.00 97.38 80 LEU A CA 1
ATOM 556 C C . LEU A 1 80 ? -9.428 -5.279 4.478 1.00 97.38 80 LEU A C 1
ATOM 558 O O . LEU A 1 80 ? -10.334 -5.628 5.231 1.00 97.38 80 LEU A O 1
ATOM 562 N N . VAL A 1 81 ? -8.166 -5.169 4.893 1.00 95.88 81 VAL A N 1
ATOM 563 C CA . VAL A 1 81 ? -7.746 -5.475 6.267 1.00 95.88 81 VAL A CA 1
ATOM 564 C C . VAL A 1 81 ? -8.439 -4.552 7.269 1.00 95.88 81 VAL A C 1
ATOM 566 O O . VAL A 1 81 ? -8.943 -5.031 8.281 1.00 95.88 81 VAL A O 1
ATOM 569 N N . ALA A 1 82 ? -8.548 -3.252 6.981 1.00 95.56 82 ALA A N 1
ATOM 570 C CA . ALA A 1 82 ? -9.257 -2.316 7.856 1.00 95.56 82 ALA A CA 1
ATOM 571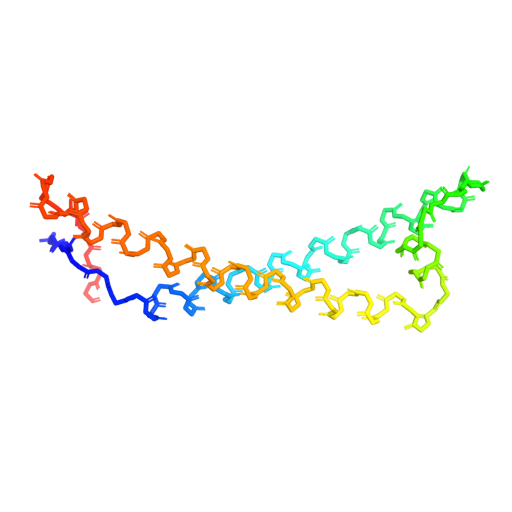 C C . ALA A 1 82 ? -10.760 -2.626 7.966 1.00 95.56 82 ALA A C 1
ATOM 573 O O . ALA A 1 82 ? -11.344 -2.507 9.044 1.00 95.56 82 ALA A O 1
ATOM 574 N N . LEU A 1 83 ? -11.391 -3.039 6.862 1.00 95.94 83 LEU A N 1
ATOM 575 C CA . LEU A 1 83 ? -12.783 -3.491 6.862 1.00 95.94 83 LEU A CA 1
ATOM 576 C C . LEU A 1 83 ? -12.968 -4.721 7.751 1.00 95.94 83 LEU A C 1
ATOM 578 O O . LEU A 1 83 ? -13.837 -4.718 8.622 1.00 95.94 83 LEU A O 1
ATOM 582 N N . LEU A 1 84 ? -12.130 -5.742 7.560 1.00 95.38 84 LEU A N 1
ATOM 583 C CA . LEU A 1 84 ? -12.172 -6.970 8.352 1.00 95.38 84 LEU A CA 1
ATOM 584 C C . LEU A 1 84 ? -11.912 -6.691 9.834 1.00 95.38 84 LEU A C 1
ATOM 586 O O . LEU A 1 84 ? -12.622 -7.218 10.688 1.00 95.38 84 LEU A O 1
ATOM 590 N N . TYR A 1 85 ? -10.959 -5.808 10.135 1.00 94.94 85 TYR A N 1
ATOM 591 C CA . TYR A 1 85 ? -10.685 -5.369 11.496 1.00 94.94 85 TYR A CA 1
ATOM 592 C C . TYR A 1 85 ? -11.916 -4.748 12.154 1.00 94.94 85 TYR A C 1
ATOM 594 O O . TYR A 1 85 ? -12.273 -5.132 13.259 1.00 94.94 85 TYR A O 1
ATOM 602 N N . ASN A 1 86 ? -12.593 -3.817 11.477 1.00 94.50 86 ASN A N 1
ATOM 603 C CA . ASN A 1 86 ? -13.763 -3.138 12.036 1.00 94.50 86 ASN A CA 1
ATOM 604 C C . ASN A 1 86 ? -14.902 -4.115 12.364 1.00 94.50 86 ASN A C 1
ATOM 606 O O . ASN A 1 86 ? -15.624 -3.905 13.337 1.00 94.50 86 ASN A O 1
ATOM 610 N N . VAL A 1 87 ? -15.060 -5.173 11.563 1.00 94.38 87 VAL A N 1
ATOM 611 C CA . VAL A 1 87 ? -16.032 -6.243 11.830 1.00 94.38 87 VAL A CA 1
ATOM 612 C C . VAL A 1 87 ? -15.591 -7.075 13.034 1.00 94.38 87 VAL A C 1
ATOM 614 O O . VAL A 1 87 ? -16.362 -7.241 13.976 1.00 94.38 87 VAL A O 1
ATOM 617 N N . ALA A 1 88 ? -14.341 -7.545 13.044 1.00 94.06 88 ALA A N 1
ATOM 618 C CA . ALA A 1 88 ? -13.805 -8.364 14.128 1.00 94.06 88 ALA A CA 1
ATOM 619 C C . ALA A 1 88 ? -13.779 -7.616 15.473 1.00 94.06 88 ALA A C 1
ATOM 621 O O . ALA A 1 88 ? -14.119 -8.183 16.509 1.00 94.06 88 ALA A O 1
ATOM 622 N N . ALA A 1 89 ? -13.449 -6.325 15.467 1.00 93.12 89 ALA A N 1
ATOM 623 C CA . ALA A 1 89 ? -13.431 -5.482 16.656 1.00 93.12 89 ALA A CA 1
ATOM 624 C C . ALA A 1 89 ? -14.817 -5.357 17.307 1.00 93.12 89 ALA A C 1
ATOM 626 O O . ALA A 1 89 ? -14.892 -5.223 18.528 1.00 93.12 89 ALA A O 1
ATOM 627 N N . GLY A 1 90 ? -15.897 -5.463 16.522 1.00 89.81 90 GLY A N 1
ATOM 628 C CA . GLY A 1 90 ? -17.267 -5.515 17.035 1.00 89.81 90 GLY A CA 1
ATOM 629 C C . GLY A 1 90 ? -17.592 -6.791 17.819 1.00 89.81 90 GLY A C 1
ATOM 630 O O . GLY A 1 90 ? -18.525 -6.783 18.616 1.00 89.81 90 GLY A O 1
ATOM 631 N N . TRP A 1 91 ? -16.829 -7.870 17.624 1.00 92.75 91 TRP A N 1
ATOM 632 C CA . TRP A 1 91 ? -17.013 -9.141 18.334 1.00 92.75 91 TRP A CA 1
ATOM 633 C C . TRP A 1 91 ? -16.011 -9.343 19.467 1.00 92.75 91 TRP A C 1
ATOM 635 O O . TRP A 1 91 ? -16.379 -9.855 20.520 1.00 92.75 91 TRP A O 1
ATOM 645 N N . PHE A 1 92 ? -14.755 -8.947 19.257 1.00 91.88 92 PHE A N 1
ATOM 646 C CA . PHE A 1 92 ? -13.651 -9.272 20.164 1.00 91.88 92 PHE A CA 1
ATOM 647 C C . PHE A 1 92 ? -13.180 -8.097 21.029 1.00 91.88 92 PHE A C 1
ATOM 649 O O . PHE A 1 92 ? -12.372 -8.307 21.925 1.00 91.88 92 PHE A O 1
ATOM 656 N N . GLY A 1 93 ? -13.694 -6.882 20.803 1.00 83.69 93 GLY A N 1
ATOM 657 C CA . GLY A 1 93 ? -13.393 -5.731 21.657 1.00 83.69 93 GLY A CA 1
ATOM 658 C C . GLY A 1 93 ? -12.088 -5.000 21.322 1.00 83.69 93 GLY A C 1
ATOM 659 O O . GLY A 1 93 ? -11.321 -4.703 22.224 1.00 83.69 93 GLY A O 1
ATOM 660 N N . GLY A 1 94 ? -11.876 -4.643 20.048 1.00 89.50 94 GLY A N 1
ATOM 661 C CA . GLY A 1 94 ? -10.804 -3.733 19.597 1.00 89.50 94 GLY A CA 1
ATOM 662 C C . GLY A 1 94 ? -9.360 -4.140 19.946 1.00 89.50 94 GLY A C 1
ATOM 663 O O . GLY A 1 94 ? -9.098 -5.235 20.427 1.00 89.50 94 GLY A O 1
ATOM 664 N N . ILE A 1 95 ? -8.405 -3.248 19.666 1.00 91.44 95 ILE A N 1
ATOM 665 C CA . ILE A 1 95 ? -6.988 -3.379 20.049 1.00 91.44 95 ILE A CA 1
ATOM 666 C C . ILE A 1 95 ? -6.652 -2.241 21.008 1.00 91.44 95 ILE A C 1
ATOM 668 O O . ILE A 1 95 ? -6.901 -1.071 20.701 1.00 91.44 95 ILE A O 1
ATOM 672 N N . GLU A 1 96 ? -6.068 -2.583 22.155 1.00 91.75 96 GLU A N 1
ATOM 673 C CA . GLU A 1 96 ? -5.466 -1.622 23.078 1.00 91.75 96 GLU A CA 1
ATOM 674 C C . GLU A 1 96 ? -4.192 -1.037 22.470 1.00 91.75 96 GLU A C 1
ATOM 676 O O . GLU A 1 96 ? -3.278 -1.757 22.072 1.00 91.75 96 GLU A O 1
ATOM 681 N N . MET A 1 97 ? -4.139 0.287 22.392 1.00 88.75 97 MET A N 1
ATOM 682 C CA . MET A 1 97 ? -2.972 1.029 21.944 1.00 88.75 97 MET A CA 1
ATOM 683 C C . MET A 1 97 ? -2.516 1.990 23.032 1.00 88.75 97 MET A C 1
ATOM 685 O O . MET A 1 97 ? -3.328 2.647 23.693 1.00 88.75 97 MET A O 1
ATOM 689 N N . ASP A 1 98 ? -1.201 2.090 23.197 1.00 89.19 98 ASP A N 1
ATOM 690 C CA . ASP A 1 98 ? -0.605 3.160 23.981 1.00 89.19 98 ASP A CA 1
ATOM 691 C C . ASP A 1 98 ? -0.307 4.332 23.056 1.00 89.19 98 ASP A C 1
ATOM 693 O O . ASP A 1 98 ? 0.387 4.198 22.047 1.00 89.19 98 ASP A O 1
ATOM 697 N N . LEU A 1 99 ? -0.929 5.464 23.360 1.00 82.56 99 LEU A N 1
ATOM 698 C CA . LEU A 1 99 ? -0.757 6.688 22.601 1.00 82.56 99 LEU A CA 1
ATOM 699 C C . LEU A 1 99 ? 0.379 7.454 23.275 1.00 82.56 99 LEU A C 1
ATOM 701 O O . LEU A 1 99 ? 0.311 7.700 24.475 1.00 82.56 99 LEU A O 1
ATOM 705 N N . ALA A 1 100 ? 1.431 7.772 22.521 1.00 75.69 100 ALA A N 1
ATOM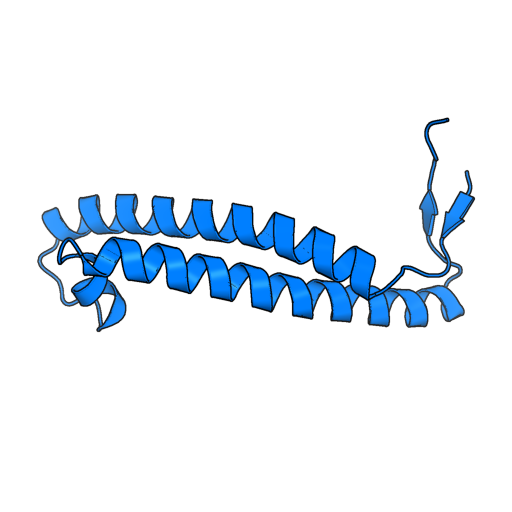 706 C CA . ALA A 1 100 ? 2.415 8.744 22.974 1.00 75.69 100 ALA A CA 1
ATOM 707 C C . ALA A 1 100 ? 1.748 10.128 22.950 1.00 75.69 100 ALA A C 1
ATOM 709 O O . ALA A 1 100 ? 1.159 10.482 21.925 1.00 75.69 100 ALA A O 1
ATOM 710 N N . ASP A 1 101 ? 1.796 10.835 24.083 1.00 63.12 101 ASP A N 1
ATOM 711 C CA . ASP A 1 101 ? 1.288 12.208 24.233 1.00 63.12 101 ASP A CA 1
ATOM 712 C C . ASP A 1 101 ? 1.977 13.192 23.270 1.00 63.12 101 ASP A C 1
ATOM 714 O O . ASP A 1 101 ? 3.220 13.104 23.105 1.00 63.12 101 ASP A O 1
#